Protein AF-A0A8E0IIB3-F1 (afdb_monomer_lite)

Organism: NCBI:txid1256202

InterPro domains:
  IPR018974 Tex-like protein, N-terminal [PF09371] (5-78)
  IPR023319 Tex-like protein, HTH domain superfamily [G3DSA:1.10.10.650] (2-111)
  IPR050437 Small ribosomal subunit protein bS1-like [PTHR10724] (40-126)

Structure (mmCIF, N/CA/C/O backbone):
data_AF-A0A8E0IIB3-F1
#
_entry.id   AF-A0A8E0IIB3-F1
#
loop_
_atom_site.group_PDB
_atom_site.id
_atom_site.type_symbol
_atom_site.label_atom_id
_atom_site.label_alt_id
_atom_site.label_comp_id
_atom_site.label_asym_id
_atom_site.label_entity_id
_atom_site.label_seq_id
_atom_site.pdbx_PDB_ins_code
_atom_site.Cartn_x
_atom_site.Cartn_y
_atom_site.Cartn_z
_atom_site.occupancy
_atom_site.B_iso_or_equiv
_atom_site.auth_seq_id
_atom_site.auth_comp_id
_atom_site.auth_asym_id
_atom_site.auth_atom_id
_atom_site.pdbx_PDB_model_num
ATOM 1 N N . MET A 1 1 ? -9.346 -4.055 -10.418 1.00 68.88 1 MET A N 1
ATOM 2 C CA . MET A 1 1 ? -8.927 -2.756 -10.987 1.00 68.88 1 MET A CA 1
ATOM 3 C C . MET A 1 1 ? -7.766 -2.263 -10.145 1.00 68.88 1 MET A C 1
ATOM 5 O O . MET A 1 1 ? -7.816 -2.480 -8.942 1.00 68.88 1 MET A O 1
ATOM 9 N N . ILE A 1 2 ? -6.708 -1.716 -10.745 1.00 82.69 2 ILE A N 1
ATOM 10 C CA . ILE A 1 2 ? -5.605 -1.124 -9.974 1.00 82.69 2 ILE A CA 1
ATOM 11 C C . ILE A 1 2 ? -6.121 0.202 -9.408 1.00 82.69 2 ILE A C 1
ATOM 13 O O . ILE A 1 2 ? -6.606 1.038 -10.167 1.00 82.69 2 ILE A O 1
ATOM 17 N N . GLU A 1 3 ? -6.082 0.365 -8.089 1.00 86.88 3 GLU A N 1
ATOM 18 C CA . GLU A 1 3 ? -6.585 1.570 -7.426 1.00 86.88 3 GLU A CA 1
ATOM 19 C C . GLU A 1 3 ? -5.592 2.731 -7.550 1.00 86.88 3 GLU A C 1
ATOM 21 O O . GLU A 1 3 ? -4.396 2.571 -7.300 1.00 86.88 3 GLU A O 1
ATOM 26 N N . GLU A 1 4 ? -6.095 3.921 -7.883 1.00 88.06 4 GLU A N 1
ATOM 27 C CA . GLU A 1 4 ? -5.271 5.115 -8.115 1.00 88.06 4 GLU A CA 1
ATOM 28 C C . GLU A 1 4 ? -4.477 5.529 -6.868 1.00 88.06 4 GLU A C 1
ATOM 30 O O . GLU A 1 4 ? -3.285 5.822 -6.953 1.00 88.06 4 GLU A O 1
ATOM 35 N N . GLN A 1 5 ? -5.098 5.463 -5.687 1.00 87.31 5 GLN A N 1
ATOM 36 C CA . GLN A 1 5 ? -4.426 5.759 -4.417 1.00 87.31 5 GLN A CA 1
ATOM 37 C C . GLN A 1 5 ? -3.260 4.800 -4.139 1.00 87.31 5 GLN A C 1
ATOM 39 O O . GLN A 1 5 ? -2.228 5.207 -3.607 1.00 87.31 5 GLN A O 1
ATOM 44 N N . THR A 1 6 ? -3.397 3.527 -4.518 1.00 92.31 6 THR A N 1
ATOM 45 C CA . THR A 1 6 ? -2.334 2.527 -4.366 1.00 92.31 6 THR A CA 1
ATOM 46 C C . THR A 1 6 ? -1.167 2.845 -5.295 1.00 92.31 6 THR A C 1
ATOM 48 O O . THR A 1 6 ? -0.020 2.806 -4.859 1.00 92.31 6 THR A O 1
ATOM 51 N N . VAL A 1 7 ? -1.440 3.242 -6.543 1.00 93.25 7 VAL A N 1
ATOM 52 C CA . VAL A 1 7 ? -0.402 3.680 -7.495 1.00 93.25 7 VAL A CA 1
ATOM 53 C C . VAL A 1 7 ? 0.338 4.915 -6.983 1.00 93.25 7 VAL A C 1
ATOM 55 O O . VAL A 1 7 ? 1.566 4.930 -7.014 1.00 93.25 7 VAL A O 1
ATOM 58 N N . GLN A 1 8 ? -0.376 5.903 -6.439 1.00 92.00 8 GLN A N 1
ATOM 59 C CA . GLN A 1 8 ? 0.241 7.101 -5.858 1.00 92.00 8 GLN A CA 1
ATOM 60 C C . GLN A 1 8 ? 1.183 6.758 -4.693 1.00 92.00 8 GLN A C 1
ATOM 62 O O . GLN A 1 8 ? 2.281 7.305 -4.606 1.00 92.00 8 GLN A O 1
ATOM 67 N N . LEU A 1 9 ? 0.805 5.814 -3.822 1.00 92.31 9 LEU A N 1
ATOM 68 C CA . LEU A 1 9 ? 1.682 5.339 -2.744 1.00 92.31 9 LEU A CA 1
ATOM 69 C C . LEU A 1 9 ? 2.939 4.641 -3.281 1.00 92.31 9 LEU A C 1
ATOM 71 O O . LEU A 1 9 ? 4.028 4.832 -2.736 1.00 92.31 9 LEU A O 1
ATOM 75 N N . VAL A 1 10 ? 2.812 3.859 -4.360 1.00 95.50 10 VAL A N 1
ATOM 76 C CA . VAL A 1 10 ? 3.970 3.253 -5.034 1.00 95.50 10 VAL A CA 1
ATOM 77 C C . VAL A 1 10 ? 4.890 4.336 -5.587 1.00 95.50 10 VAL A C 1
ATOM 79 O O . VAL A 1 10 ? 6.085 4.316 -5.294 1.00 95.50 10 VAL A O 1
ATOM 82 N N . GLN A 1 11 ? 4.340 5.302 -6.324 1.00 94.00 11 GLN A N 1
ATOM 83 C CA . GLN A 1 11 ? 5.096 6.402 -6.919 1.00 94.00 11 GLN A CA 1
ATOM 84 C C . GLN A 1 11 ? 5.852 7.211 -5.861 1.00 94.00 11 GLN A C 1
ATOM 86 O O . GLN A 1 11 ? 7.035 7.473 -6.023 1.00 94.00 11 GLN A O 1
ATOM 91 N N . GLN A 1 12 ? 5.215 7.553 -4.740 1.00 92.19 12 GLN A N 1
ATOM 92 C CA . GLN A 1 12 ? 5.865 8.294 -3.651 1.00 92.19 12 GLN A CA 1
ATOM 93 C C . GLN A 1 12 ? 7.032 7.532 -3.008 1.00 92.19 12 GLN A C 1
ATOM 95 O O . GLN A 1 12 ? 7.916 8.145 -2.411 1.00 92.19 12 GLN A O 1
ATOM 100 N N . SER A 1 13 ? 7.041 6.200 -3.114 1.00 92.12 13 SER A N 1
ATOM 101 C CA . SER A 1 13 ? 8.092 5.350 -2.552 1.00 92.12 13 SER A CA 1
ATOM 102 C C . SER A 1 13 ? 9.274 5.100 -3.496 1.00 92.12 13 SER A C 1
ATOM 104 O O . SER A 1 13 ? 10.286 4.558 -3.050 1.00 92.12 13 SER A O 1
ATOM 106 N N . LEU A 1 14 ? 9.170 5.486 -4.774 1.00 94.69 14 LEU A N 1
ATOM 107 C CA . LEU A 1 14 ? 10.166 5.206 -5.811 1.00 94.69 14 LEU A CA 1
ATOM 108 C C . LEU A 1 14 ? 10.582 6.492 -6.535 1.00 94.69 14 LEU A C 1
ATOM 110 O O . LEU A 1 14 ? 9.759 7.329 -6.886 1.00 94.69 14 LEU A O 1
ATOM 114 N N . THR A 1 15 ? 11.875 6.653 -6.808 1.00 92.62 15 THR A N 1
ATOM 115 C CA . THR A 1 15 ? 12.394 7.818 -7.535 1.00 92.62 15 THR A CA 1
ATOM 116 C C . THR A 1 15 ? 12.588 7.501 -9.017 1.00 92.62 15 THR A C 1
ATOM 118 O O . THR A 1 15 ? 13.020 6.411 -9.385 1.00 92.62 15 THR A O 1
ATOM 121 N N . GLY A 1 16 ? 12.271 8.461 -9.891 1.00 92.62 16 GLY A N 1
ATOM 122 C CA . GLY A 1 16 ? 12.528 8.345 -11.333 1.00 92.62 16 GLY A CA 1
ATOM 123 C C . GLY A 1 16 ? 11.626 7.365 -12.094 1.00 92.62 16 GLY A C 1
ATOM 124 O O . GLY A 1 16 ? 11.921 7.057 -13.245 1.00 92.62 16 GLY A O 1
ATOM 125 N N . ILE A 1 17 ? 10.536 6.891 -11.483 1.00 95.12 17 ILE A N 1
ATOM 126 C CA . ILE A 1 17 ? 9.554 6.002 -12.115 1.00 95.12 17 ILE A CA 1
ATOM 127 C C . ILE A 1 17 ? 8.219 6.742 -12.234 1.00 95.12 17 ILE A C 1
ATOM 129 O O . ILE A 1 17 ? 7.731 7.334 -11.274 1.00 95.12 17 ILE A O 1
ATOM 133 N N . THR A 1 18 ? 7.628 6.723 -13.427 1.00 95.12 18 THR A N 1
ATOM 134 C CA . THR A 1 18 ? 6.369 7.429 -13.718 1.00 95.12 18 THR A CA 1
ATOM 135 C C . THR A 1 18 ? 5.136 6.566 -13.435 1.00 95.12 18 THR A C 1
ATOM 137 O O . THR A 1 18 ? 5.195 5.337 -13.516 1.00 95.12 18 THR A O 1
ATOM 140 N N . ASP A 1 19 ? 3.978 7.199 -13.218 1.00 94.19 19 ASP A N 1
ATOM 141 C CA . ASP A 1 19 ? 2.702 6.488 -13.020 1.00 94.19 19 ASP A CA 1
ATOM 142 C C . ASP A 1 19 ? 2.355 5.582 -14.195 1.00 94.19 19 ASP A C 1
ATOM 144 O O . ASP A 1 19 ? 1.859 4.470 -14.017 1.00 94.19 19 ASP A O 1
ATOM 148 N N . ARG A 1 20 ? 2.662 6.024 -15.418 1.00 94.88 20 ARG A N 1
ATOM 149 C CA . ARG A 1 20 ? 2.468 5.212 -16.621 1.00 94.88 20 ARG A CA 1
ATOM 150 C C . ARG A 1 20 ? 3.280 3.920 -16.559 1.00 94.88 20 ARG A C 1
ATOM 152 O O . ARG A 1 20 ? 2.760 2.861 -16.911 1.00 94.88 20 ARG A O 1
ATOM 159 N N . GLN A 1 21 ? 4.537 3.998 -16.129 1.00 97.00 21 GLN A N 1
ATOM 160 C CA . GLN A 1 21 ? 5.405 2.829 -16.019 1.00 97.00 21 GLN A CA 1
ATOM 161 C C . GLN A 1 21 ? 4.926 1.881 -14.921 1.00 97.00 21 GLN A C 1
ATOM 163 O O . GLN A 1 21 ? 4.836 0.681 -15.172 1.00 97.00 21 GLN A O 1
ATOM 168 N N . ILE A 1 22 ? 4.537 2.415 -13.757 1.00 97.38 22 ILE A N 1
ATOM 169 C CA . ILE A 1 22 ? 3.954 1.631 -12.658 1.00 97.38 22 ILE A CA 1
ATOM 170 C C . ILE A 1 22 ? 2.715 0.879 -13.153 1.00 97.38 22 ILE A C 1
ATOM 172 O O . ILE A 1 22 ? 2.681 -0.346 -13.090 1.00 97.38 22 ILE A O 1
ATOM 176 N N . ASN A 1 23 ? 1.735 1.585 -13.726 1.00 96.75 23 ASN A N 1
ATOM 177 C CA . ASN A 1 23 ? 0.514 0.968 -14.250 1.00 96.75 23 ASN A CA 1
ATOM 178 C C . ASN A 1 23 ? 0.813 -0.105 -15.303 1.00 96.75 23 ASN A C 1
ATOM 180 O O . ASN A 1 23 ? 0.227 -1.182 -15.269 1.00 96.75 23 ASN A O 1
ATOM 184 N N . THR A 1 24 ? 1.753 0.158 -16.215 1.00 97.56 24 THR A N 1
ATOM 185 C CA . THR A 1 24 ? 2.118 -0.807 -17.262 1.00 97.56 24 THR A CA 1
ATOM 186 C C . THR A 1 24 ? 2.712 -2.084 -16.668 1.00 97.56 24 THR A C 1
ATOM 188 O O . THR A 1 24 ? 2.298 -3.181 -17.038 1.00 97.56 24 THR A O 1
ATOM 191 N N . VAL A 1 25 ? 3.647 -1.961 -15.721 1.00 97.94 25 VAL A N 1
ATOM 192 C CA . VAL A 1 25 ? 4.243 -3.114 -15.031 1.00 97.94 25 VAL A CA 1
ATOM 193 C C . VAL A 1 25 ? 3.176 -3.910 -14.278 1.00 97.94 25 VAL A C 1
ATOM 195 O O . VAL A 1 25 ? 3.115 -5.130 -14.416 1.00 97.94 25 VAL A O 1
ATOM 198 N N . LEU A 1 26 ? 2.298 -3.233 -13.536 1.00 97.38 26 LEU A N 1
ATOM 199 C CA . LEU A 1 26 ? 1.239 -3.884 -12.765 1.00 97.38 26 LEU A CA 1
ATOM 200 C C . LEU A 1 26 ? 0.212 -4.598 -13.654 1.00 97.38 26 LEU A C 1
ATOM 202 O O . LEU A 1 26 ? -0.215 -5.702 -13.317 1.00 97.38 26 LEU A O 1
ATOM 206 N N . HIS A 1 27 ? -0.150 -4.022 -14.802 1.00 97.62 27 HIS A N 1
ATOM 207 C CA . HIS A 1 27 ? -1.006 -4.695 -15.780 1.00 97.62 27 HIS A CA 1
ATOM 208 C C . HIS A 1 27 ? -0.349 -5.958 -16.339 1.00 97.62 27 HIS A C 1
ATOM 210 O O . HIS A 1 27 ? -0.971 -7.017 -16.341 1.00 97.62 27 HIS A O 1
ATOM 216 N N . LEU A 1 28 ? 0.928 -5.886 -16.724 1.00 97.75 28 LEU A N 1
ATOM 217 C CA . LEU A 1 28 ? 1.665 -7.060 -17.194 1.00 97.75 28 LEU A CA 1
ATOM 218 C C . LEU A 1 28 ? 1.725 -8.157 -16.117 1.00 97.75 28 LEU A C 1
ATOM 220 O O . LEU A 1 28 ? 1.572 -9.338 -16.428 1.00 97.75 28 LEU A O 1
ATOM 224 N N . MET A 1 29 ? 1.897 -7.797 -14.844 1.00 96.88 29 MET A N 1
ATOM 225 C CA . MET A 1 29 ? 1.860 -8.762 -13.738 1.00 96.88 29 MET A CA 1
ATOM 226 C C . MET A 1 29 ? 0.473 -9.392 -13.552 1.00 96.88 29 MET A C 1
ATOM 228 O O . MET A 1 29 ? 0.383 -10.593 -13.305 1.00 96.88 29 MET A O 1
ATOM 232 N N . GLN A 1 30 ? -0.611 -8.624 -13.711 1.00 96.00 30 GLN A N 1
ATOM 233 C CA . GLN A 1 30 ? -1.985 -9.150 -13.669 1.00 96.00 30 GLN A CA 1
ATOM 234 C C . GLN A 1 30 ? -2.272 -10.143 -14.802 1.00 96.00 30 GLN A C 1
ATOM 236 O O . GLN A 1 30 ? -3.034 -11.088 -14.611 1.00 96.00 30 GLN A O 1
ATOM 241 N N . GLU A 1 31 ? -1.624 -9.970 -15.952 1.00 96.62 31 GLU A N 1
ATOM 242 C CA . GLU A 1 31 ? -1.642 -10.924 -17.068 1.00 96.62 31 GLU A CA 1
ATOM 243 C C . GLU A 1 31 ? -0.765 -12.170 -16.820 1.00 96.62 31 GLU A C 1
ATOM 245 O O . GLU A 1 31 ? -0.680 -13.049 -17.675 1.00 96.62 31 GLU A O 1
ATOM 250 N N . GLY A 1 32 ? -0.100 -12.266 -15.662 1.00 97.06 32 GLY A N 1
ATOM 251 C CA . GLY A 1 32 ? 0.735 -13.404 -15.273 1.00 97.06 32 GLY A CA 1
ATOM 252 C C . GLY A 1 32 ? 2.194 -13.320 -15.729 1.00 97.06 32 GLY A C 1
ATOM 253 O O . GLY A 1 32 ? 2.926 -14.304 -15.614 1.00 97.06 32 GLY A O 1
ATOM 254 N N . ASN A 1 33 ? 2.650 -12.169 -16.237 1.00 97.94 33 ASN A N 1
ATOM 255 C CA . ASN A 1 33 ? 4.053 -11.990 -16.608 1.00 97.94 33 ASN A CA 1
ATOM 256 C C . ASN A 1 33 ? 4.930 -11.866 -15.347 1.00 97.94 33 ASN A C 1
ATOM 258 O O . ASN A 1 33 ? 4.632 -11.093 -14.437 1.00 97.94 33 ASN A O 1
ATOM 262 N N . THR A 1 34 ? 6.048 -12.594 -15.310 1.00 97.81 34 THR A N 1
ATOM 263 C CA . THR A 1 34 ? 7.013 -12.542 -14.199 1.00 97.81 34 THR A CA 1
ATOM 264 C C . THR A 1 34 ? 7.991 -11.375 -14.348 1.00 97.81 34 THR A C 1
ATOM 266 O O . THR A 1 34 ? 8.227 -10.898 -15.458 1.00 97.81 34 THR A O 1
ATOM 269 N N . VAL A 1 35 ? 8.628 -10.951 -13.251 1.00 97.50 35 VAL A N 1
ATOM 270 C CA . VAL A 1 35 ? 9.641 -9.877 -13.261 1.00 97.50 35 VAL A CA 1
ATOM 271 C C . VAL A 1 35 ? 10.747 -10.113 -14.312 1.00 97.50 35 VAL A C 1
ATOM 273 O O . VAL A 1 35 ? 10.932 -9.230 -15.157 1.00 97.50 35 VAL A O 1
ATOM 276 N N . PRO A 1 36 ? 11.400 -11.298 -14.392 1.00 97.56 36 PRO A N 1
ATOM 277 C CA . PRO A 1 36 ? 12.413 -11.544 -15.422 1.00 97.56 36 PRO A CA 1
ATOM 278 C C . PRO A 1 36 ? 11.844 -11.512 -16.845 1.00 97.56 36 PRO A C 1
ATOM 280 O O . PRO A 1 36 ? 12.531 -11.106 -17.782 1.00 97.56 36 PRO A O 1
ATOM 283 N N . PHE A 1 37 ? 10.590 -11.942 -17.031 1.00 98.12 37 PHE A N 1
ATOM 284 C CA . PHE A 1 37 ? 9.940 -11.912 -18.340 1.00 98.12 37 PHE A CA 1
ATOM 285 C C . PHE A 1 37 ? 9.658 -10.474 -18.788 1.00 98.12 37 PHE A C 1
ATOM 287 O O . PHE A 1 37 ? 9.958 -10.118 -19.927 1.00 98.12 37 PHE A O 1
ATOM 294 N N . ILE A 1 38 ? 9.134 -9.631 -17.895 1.00 98.12 38 ILE A N 1
ATOM 295 C CA . ILE A 1 38 ? 8.860 -8.217 -18.178 1.00 98.12 38 ILE A CA 1
ATOM 296 C C . ILE A 1 38 ? 10.166 -7.488 -18.518 1.00 98.12 38 ILE A C 1
ATOM 298 O O . ILE A 1 38 ? 10.243 -6.834 -19.559 1.00 98.12 38 ILE A O 1
ATOM 302 N N . ALA A 1 39 ? 11.210 -7.664 -17.701 1.00 97.44 39 ALA A N 1
ATOM 303 C CA . ALA A 1 39 ? 12.504 -7.012 -17.901 1.00 97.44 39 ALA A CA 1
ATOM 304 C C . ALA A 1 39 ? 13.154 -7.376 -19.250 1.00 97.44 39 ALA A C 1
ATOM 306 O O . ALA A 1 39 ? 13.766 -6.529 -19.900 1.00 97.44 39 ALA A O 1
ATOM 307 N N . ARG A 1 40 ? 12.999 -8.630 -19.701 1.00 97.00 40 ARG A N 1
ATOM 308 C CA . ARG A 1 40 ? 13.608 -9.124 -20.949 1.00 97.00 40 ARG A CA 1
ATOM 309 C C . ARG A 1 40 ? 12.768 -8.858 -22.192 1.00 97.00 40 ARG A C 1
ATOM 311 O O . ARG A 1 40 ? 13.315 -8.468 -23.218 1.00 97.00 40 ARG A O 1
ATOM 318 N N . TYR A 1 41 ? 11.458 -9.090 -22.121 1.00 97.69 41 TYR A N 1
ATOM 319 C CA . TYR A 1 41 ? 10.589 -9.168 -23.303 1.00 97.69 41 TYR A CA 1
ATOM 320 C C . TYR A 1 41 ? 9.563 -8.032 -23.400 1.00 97.69 41 TYR A C 1
ATOM 322 O O . TYR A 1 41 ? 8.882 -7.914 -24.417 1.00 97.69 41 TYR A O 1
ATOM 330 N N . ARG A 1 42 ? 9.433 -7.185 -22.370 1.00 97.31 42 ARG A N 1
ATOM 331 C CA . ARG A 1 42 ? 8.481 -6.055 -22.330 1.00 97.31 42 ARG A CA 1
ATOM 332 C C . ARG A 1 42 ? 9.165 -4.702 -22.118 1.00 97.31 42 ARG A C 1
ATOM 334 O O . ARG A 1 42 ? 8.496 -3.726 -21.792 1.00 97.31 42 ARG A O 1
ATOM 341 N N . LYS A 1 43 ? 10.476 -4.633 -22.363 1.00 94.31 43 LYS A N 1
ATOM 342 C CA . LYS A 1 43 ? 11.315 -3.449 -22.139 1.00 94.31 43 LYS A CA 1
ATOM 343 C C . LYS A 1 43 ? 10.769 -2.176 -22.798 1.00 94.31 43 LYS A C 1
ATOM 345 O O . LYS A 1 43 ? 10.689 -1.138 -22.154 1.00 94.31 43 LYS A O 1
ATOM 350 N N . GLU A 1 44 ? 10.325 -2.256 -24.050 1.00 95.25 44 GLU A N 1
ATOM 351 C CA . GLU A 1 44 ? 9.756 -1.096 -24.753 1.00 95.25 44 GLU A CA 1
ATOM 352 C C . GLU A 1 44 ? 8.431 -0.629 -24.131 1.00 95.25 44 GLU A C 1
ATOM 354 O O . GLU A 1 44 ? 8.174 0.568 -24.020 1.00 95.25 44 GLU A O 1
ATOM 359 N N . MET A 1 45 ? 7.604 -1.566 -23.655 1.00 95.88 45 MET A N 1
ATOM 360 C CA . MET A 1 45 ? 6.321 -1.245 -23.020 1.00 95.88 45 MET A CA 1
ATOM 361 C C . MET A 1 45 ? 6.523 -0.545 -21.675 1.00 95.88 45 MET A C 1
ATOM 363 O O . MET A 1 45 ? 5.793 0.389 -21.352 1.00 95.88 45 MET A O 1
ATOM 367 N N . THR A 1 46 ? 7.528 -0.963 -20.904 1.00 96.19 46 THR A N 1
ATOM 368 C CA . THR A 1 46 ? 7.839 -0.381 -19.593 1.00 96.19 46 THR A CA 1
ATOM 369 C C . THR A 1 46 ? 8.680 0.894 -19.677 1.00 96.19 46 THR A C 1
ATOM 371 O O . THR A 1 46 ? 9.018 1.464 -18.643 1.00 96.19 46 THR A O 1
ATOM 374 N N . GLY A 1 47 ? 9.031 1.382 -20.872 1.00 95.38 47 GLY A N 1
ATOM 375 C CA . GLY A 1 47 ? 9.917 2.541 -21.012 1.00 95.38 47 GLY A CA 1
ATOM 376 C C . GLY A 1 47 ? 11.345 2.244 -20.549 1.00 95.38 47 GLY A C 1
ATOM 377 O O . GLY A 1 47 ? 11.976 3.081 -19.914 1.00 95.38 47 GLY A O 1
ATOM 378 N N . SER A 1 48 ? 11.840 1.044 -20.850 1.00 95.50 48 SER A N 1
ATOM 379 C CA . SER A 1 48 ? 13.182 0.560 -20.520 1.00 95.50 48 SER A CA 1
ATOM 380 C C . SER A 1 48 ? 13.498 0.390 -19.032 1.00 95.50 48 SER A C 1
ATOM 382 O O . SER A 1 48 ? 14.667 0.467 -18.659 1.00 95.50 48 SER A O 1
ATOM 384 N N . LEU A 1 49 ? 12.493 0.094 -18.198 1.00 97.44 49 LEU A N 1
ATOM 385 C CA . LEU A 1 49 ? 12.750 -0.301 -16.809 1.00 97.44 49 LEU A CA 1
ATOM 386 C C . LEU A 1 49 ? 13.574 -1.592 -16.741 1.00 97.44 49 LEU A C 1
ATOM 388 O O . LEU A 1 49 ? 13.303 -2.548 -17.475 1.00 97.44 49 LEU A O 1
ATOM 392 N N . ASP A 1 50 ? 14.550 -1.615 -15.838 1.00 97.00 50 ASP A N 1
ATOM 393 C CA . ASP A 1 50 ? 15.343 -2.805 -15.549 1.00 97.00 50 ASP A CA 1
ATOM 394 C C . ASP A 1 50 ? 14.666 -3.736 -14.527 1.00 97.00 50 ASP A C 1
ATOM 396 O O . ASP A 1 50 ? 13.612 -3.441 -13.958 1.00 97.00 50 ASP A O 1
ATOM 400 N N . GLU A 1 51 ? 15.269 -4.908 -14.317 1.00 97.56 51 GLU A N 1
ATOM 401 C CA . GLU A 1 51 ? 14.738 -5.938 -13.421 1.00 97.56 51 GLU A CA 1
ATOM 402 C C . GLU A 1 51 ? 14.613 -5.449 -11.969 1.00 97.56 51 GLU A C 1
ATOM 404 O O . GLU A 1 51 ? 13.617 -5.744 -11.309 1.00 97.56 51 GLU A O 1
ATOM 409 N N . VAL A 1 52 ? 15.570 -4.642 -11.497 1.00 97.69 52 VAL A N 1
ATOM 410 C CA . VAL A 1 52 ? 15.586 -4.099 -10.131 1.00 97.69 52 VAL A CA 1
ATOM 411 C C . VAL A 1 52 ? 14.448 -3.098 -9.948 1.00 97.69 52 VAL A C 1
ATOM 413 O O . VAL A 1 52 ? 13.743 -3.136 -8.941 1.00 97.69 52 VAL A O 1
ATOM 416 N N . GLN A 1 53 ? 14.216 -2.230 -10.932 1.00 97.94 53 GLN A N 1
ATOM 417 C CA . GLN A 1 53 ? 13.119 -1.267 -10.914 1.00 97.94 53 GLN A CA 1
ATOM 418 C C . GLN A 1 53 ? 11.753 -1.957 -10.983 1.00 97.94 53 GLN A C 1
ATOM 420 O O . GLN A 1 53 ? 10.839 -1.586 -10.247 1.00 97.94 53 GLN A O 1
ATOM 425 N N . ILE A 1 54 ? 11.604 -2.980 -11.830 1.00 98.19 54 ILE A N 1
ATOM 426 C CA . ILE A 1 54 ? 10.362 -3.759 -11.936 1.00 98.19 54 ILE A CA 1
ATOM 427 C C . ILE A 1 54 ? 10.075 -4.493 -10.619 1.00 98.19 54 ILE A C 1
ATOM 429 O O . ILE A 1 54 ? 8.938 -4.467 -10.142 1.00 98.19 54 ILE A O 1
ATOM 433 N N . GLN A 1 55 ? 11.093 -5.095 -9.999 1.00 98.12 55 GLN A N 1
ATOM 434 C CA . GLN A 1 55 ? 10.958 -5.717 -8.683 1.00 98.12 55 GLN A CA 1
ATOM 435 C C . GLN A 1 55 ? 10.581 -4.687 -7.605 1.00 98.12 55 GLN A C 1
ATOM 437 O O . GLN A 1 55 ? 9.689 -4.939 -6.795 1.00 98.12 55 GLN A O 1
ATOM 442 N N . ALA A 1 56 ? 11.196 -3.502 -7.617 1.00 98.19 56 ALA A N 1
ATOM 443 C CA . ALA A 1 56 ? 10.875 -2.439 -6.669 1.00 98.19 56 ALA A CA 1
ATOM 444 C C . ALA A 1 56 ? 9.408 -1.983 -6.782 1.00 98.19 56 ALA A C 1
ATOM 446 O O . ALA A 1 56 ? 8.758 -1.768 -5.755 1.00 98.19 56 ALA A O 1
ATOM 447 N N . ILE A 1 57 ? 8.865 -1.897 -8.005 1.00 98.12 57 ILE A N 1
ATOM 448 C CA . ILE A 1 57 ? 7.437 -1.632 -8.250 1.00 98.12 57 ILE A CA 1
ATOM 449 C C . ILE A 1 57 ? 6.572 -2.742 -7.647 1.00 98.12 57 ILE A C 1
ATOM 451 O O . ILE A 1 57 ? 5.608 -2.437 -6.946 1.00 98.12 57 ILE A O 1
ATOM 455 N N . GLU A 1 58 ? 6.914 -4.014 -7.876 1.00 97.69 58 GLU A N 1
ATOM 456 C CA . GLU A 1 58 ? 6.164 -5.156 -7.336 1.00 97.69 58 GLU A CA 1
ATOM 457 C C . GLU A 1 58 ? 6.095 -5.112 -5.804 1.00 97.69 58 GLU A C 1
ATOM 459 O O . GLU A 1 58 ? 5.024 -5.230 -5.204 1.00 97.69 58 GLU A O 1
ATOM 464 N N . GLU A 1 59 ? 7.240 -4.927 -5.153 1.00 97.75 59 GLU A N 1
ATOM 465 C CA . GLU A 1 59 ? 7.335 -4.899 -3.697 1.00 97.75 59 GLU A CA 1
ATOM 466 C C . GLU A 1 59 ? 6.627 -3.682 -3.098 1.00 97.75 59 GLU A C 1
ATOM 468 O O . GLU A 1 59 ? 5.921 -3.804 -2.093 1.00 97.75 59 GLU A O 1
ATOM 473 N N . ALA A 1 60 ? 6.783 -2.507 -3.712 1.00 97.06 60 ALA A N 1
ATOM 474 C CA . ALA A 1 60 ? 6.081 -1.300 -3.299 1.00 97.06 60 ALA A CA 1
ATOM 475 C C . ALA A 1 60 ? 4.565 -1.459 -3.446 1.00 97.06 60 ALA A C 1
ATOM 477 O O . ALA A 1 60 ? 3.827 -1.116 -2.522 1.00 97.06 60 ALA A O 1
ATOM 478 N N . TYR A 1 61 ? 4.100 -2.052 -4.546 1.00 97.06 61 TYR A N 1
ATOM 479 C CA . TYR A 1 61 ? 2.682 -2.316 -4.768 1.00 97.06 61 TYR A CA 1
ATOM 480 C C . TYR A 1 61 ? 2.112 -3.309 -3.756 1.00 97.06 61 TYR A C 1
ATOM 482 O O . TYR A 1 61 ? 1.039 -3.067 -3.200 1.00 97.06 61 TYR A O 1
ATOM 490 N N . LYS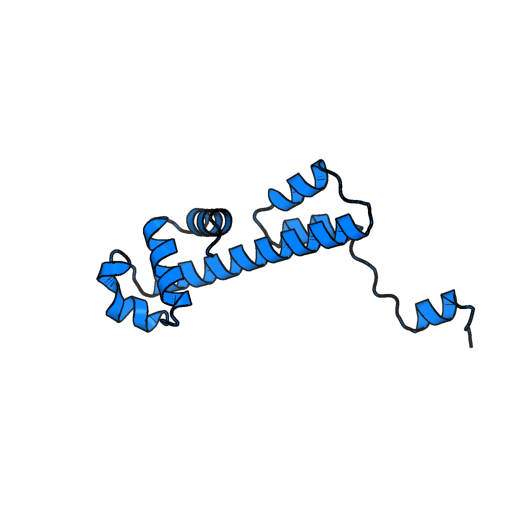 A 1 62 ? 2.844 -4.384 -3.436 1.00 96.25 62 LYS A N 1
ATOM 491 C CA . LYS A 1 62 ? 2.460 -5.330 -2.375 1.00 96.25 62 LYS A CA 1
ATOM 492 C C . LYS A 1 62 ? 2.314 -4.629 -1.024 1.00 96.25 62 LYS A C 1
ATOM 494 O O . LYS A 1 62 ? 1.320 -4.843 -0.333 1.00 96.25 62 LYS A O 1
ATOM 499 N N . ARG A 1 63 ? 3.265 -3.762 -0.655 1.00 96.25 63 ARG A N 1
ATOM 500 C CA . ARG A 1 63 ? 3.197 -2.981 0.594 1.00 96.25 63 ARG A CA 1
ATOM 501 C C . ARG A 1 63 ? 2.015 -2.010 0.605 1.00 96.25 63 ARG A C 1
ATOM 503 O O . ARG A 1 63 ? 1.307 -1.943 1.606 1.00 96.25 63 ARG A O 1
ATOM 510 N N . ALA A 1 64 ? 1.797 -1.282 -0.488 1.00 96.06 64 ALA A N 1
ATOM 511 C CA . ALA A 1 64 ? 0.702 -0.322 -0.609 1.00 96.06 64 ALA A CA 1
ATOM 512 C C . ALA A 1 64 ? -0.669 -1.016 -0.550 1.00 96.06 64 ALA A C 1
ATOM 514 O O . ALA A 1 64 ? -1.548 -0.568 0.181 1.00 96.06 64 ALA A O 1
ATOM 515 N N . THR A 1 65 ? -0.818 -2.154 -1.232 1.00 96.12 65 THR A N 1
ATOM 516 C CA . THR A 1 65 ? -2.039 -2.973 -1.192 1.00 96.12 65 THR A CA 1
ATOM 517 C C . THR A 1 65 ? -2.304 -3.486 0.223 1.00 96.12 65 THR A C 1
ATOM 519 O O . THR A 1 65 ? -3.389 -3.281 0.756 1.00 96.12 65 THR A O 1
ATOM 522 N N . ALA A 1 66 ? -1.290 -4.049 0.893 1.00 96.56 66 ALA A N 1
ATOM 523 C CA . ALA A 1 66 ? -1.430 -4.520 2.272 1.00 96.56 66 ALA A CA 1
ATOM 524 C C . ALA A 1 66 ? -1.838 -3.397 3.243 1.00 96.56 66 ALA A C 1
ATOM 526 O O . ALA A 1 66 ? -2.618 -3.628 4.167 1.00 96.56 66 ALA A O 1
ATOM 527 N N . LEU A 1 67 ? -1.332 -2.176 3.036 1.00 96.75 67 LEU A N 1
ATOM 528 C CA . LEU A 1 67 ? -1.744 -1.005 3.804 1.00 96.75 67 LEU A CA 1
ATOM 529 C C . LEU A 1 67 ? -3.222 -0.665 3.567 1.00 96.75 67 LEU A C 1
ATOM 531 O O . LEU A 1 67 ? -3.949 -0.468 4.540 1.00 96.75 67 LEU A O 1
ATOM 535 N N . GLN A 1 68 ? -3.669 -0.606 2.311 1.00 96.12 68 GLN A N 1
ATOM 536 C CA . GLN A 1 68 ? -5.060 -0.285 1.966 1.00 96.12 68 GLN A CA 1
ATOM 537 C C . GLN A 1 68 ? -6.041 -1.335 2.493 1.00 96.12 68 GLN A C 1
ATOM 539 O O . GLN A 1 68 ? -6.999 -0.993 3.191 1.00 96.12 68 GLN A O 1
ATOM 544 N N . ASP A 1 69 ? -5.739 -2.617 2.281 1.00 96.50 69 ASP A N 1
ATOM 545 C CA . ASP A 1 69 ? -6.530 -3.728 2.812 1.00 96.50 69 ASP A CA 1
ATOM 546 C C . ASP A 1 69 ? -6.646 -3.636 4.335 1.00 96.50 69 ASP A C 1
ATOM 548 O O . ASP A 1 69 ? -7.720 -3.831 4.919 1.00 96.50 69 ASP A O 1
ATOM 552 N N . ARG A 1 70 ? -5.539 -3.290 5.007 1.00 97.62 70 ARG A N 1
ATOM 553 C CA . ARG A 1 70 ? -5.535 -3.174 6.459 1.00 97.62 70 ARG A CA 1
ATOM 554 C C . ARG A 1 70 ? -6.339 -1.978 6.952 1.00 97.62 70 ARG A C 1
ATOM 556 O O . ARG A 1 70 ? -7.093 -2.143 7.911 1.00 97.62 70 ARG A O 1
ATOM 563 N N . LYS A 1 71 ? -6.230 -0.815 6.303 1.00 97.69 71 LYS A N 1
ATOM 564 C CA . LYS A 1 71 ? -7.068 0.360 6.596 1.00 97.69 71 LYS A CA 1
ATOM 565 C C . LYS A 1 71 ? -8.548 0.010 6.490 1.00 97.69 71 LYS A C 1
ATOM 567 O O . LYS A 1 71 ? -9.291 0.244 7.441 1.00 97.69 71 LYS A O 1
ATOM 572 N N . ALA A 1 72 ? -8.958 -0.618 5.387 1.00 97.31 72 ALA A N 1
ATOM 573 C CA . ALA A 1 72 ? -10.342 -1.024 5.161 1.00 97.31 72 ALA A CA 1
ATOM 574 C C . ALA A 1 72 ? -10.836 -2.003 6.241 1.00 97.31 72 ALA A C 1
ATOM 576 O O . ALA A 1 72 ? -11.913 -1.815 6.812 1.00 97.31 72 ALA A O 1
ATOM 577 N N . ALA A 1 73 ? -10.027 -3.011 6.583 1.00 97.44 73 ALA A N 1
ATOM 578 C CA . ALA A 1 73 ? -10.358 -3.976 7.629 1.00 97.44 73 ALA A CA 1
ATOM 579 C C . ALA A 1 73 ? -10.493 -3.324 9.016 1.00 97.44 73 ALA A C 1
ATOM 581 O O . ALA A 1 73 ? -11.404 -3.663 9.773 1.00 97.44 73 ALA A O 1
ATOM 582 N N . VAL A 1 74 ? -9.603 -2.388 9.356 1.00 97.44 74 VAL A N 1
ATOM 583 C CA . VAL A 1 74 ? -9.632 -1.657 10.630 1.00 97.44 74 VAL A CA 1
ATOM 584 C C . VAL A 1 74 ? -10.845 -0.733 10.707 1.00 97.44 74 VAL A C 1
ATOM 586 O O . VAL A 1 74 ? -11.579 -0.801 11.690 1.00 97.44 74 VAL A O 1
ATOM 589 N N . ILE A 1 75 ? -11.108 0.066 9.668 1.00 98.00 75 ILE A N 1
ATOM 590 C CA . ILE A 1 75 ? -12.287 0.945 9.593 1.00 98.00 75 ILE A CA 1
ATOM 591 C C . ILE A 1 75 ? -13.562 0.125 9.780 1.00 98.00 75 ILE A C 1
ATOM 593 O O . ILE A 1 75 ? -14.381 0.452 10.638 1.00 98.00 75 ILE A O 1
ATOM 597 N N . LYS A 1 76 ? -13.691 -0.991 9.050 1.00 97.75 76 LYS A N 1
ATOM 598 C CA . LYS A 1 76 ? -14.826 -1.908 9.182 1.00 97.75 76 LYS A CA 1
ATOM 599 C C . LYS A 1 76 ? -14.955 -2.454 10.606 1.00 97.75 76 LYS A C 1
ATOM 601 O O . LYS A 1 76 ? -16.029 -2.374 11.190 1.00 97.75 76 LYS A O 1
ATOM 606 N N . SER A 1 77 ? -13.864 -2.950 11.193 1.00 96.62 77 SER A N 1
ATOM 607 C CA . SER A 1 77 ? -13.867 -3.514 12.550 1.00 96.62 77 SER A CA 1
ATOM 608 C C . SER A 1 77 ? -14.260 -2.492 13.623 1.00 96.62 77 SER A C 1
ATOM 610 O O . SER A 1 77 ? -14.912 -2.853 14.600 1.00 96.62 77 SER A O 1
ATOM 612 N N . ILE A 1 78 ? -13.866 -1.227 13.469 1.00 96.50 78 ILE A N 1
ATOM 613 C CA . ILE A 1 78 ? -14.223 -0.149 14.401 1.00 96.50 78 ILE A CA 1
ATOM 614 C C . ILE A 1 78 ? -15.680 0.297 14.180 1.00 96.50 78 ILE A C 1
ATOM 616 O O . ILE A 1 78 ? -16.397 0.558 15.149 1.00 96.50 78 ILE A O 1
ATOM 620 N N . ALA A 1 79 ? -16.142 0.340 12.926 1.00 97.00 79 ALA A N 1
ATOM 621 C CA . ALA A 1 79 ? -17.532 0.644 12.583 1.00 97.00 79 ALA A CA 1
ATOM 622 C C . ALA A 1 79 ? -18.503 -0.396 13.153 1.00 97.00 79 ALA A C 1
ATOM 624 O O . ALA A 1 79 ? -19.518 -0.029 13.738 1.00 97.00 79 ALA A O 1
ATOM 625 N N . GLU A 1 80 ? -18.162 -1.683 13.059 1.00 96.12 80 GLU A N 1
ATOM 626 C CA . GLU A 1 80 ? -18.940 -2.792 13.632 1.00 96.12 80 GLU A CA 1
ATOM 627 C C . GLU A 1 80 ? -19.065 -2.706 15.163 1.00 96.12 80 GLU A C 1
ATOM 629 O O . GLU A 1 80 ? -20.029 -3.208 15.735 1.00 96.12 80 GLU A O 1
ATOM 634 N N . GLN A 1 81 ? -18.124 -2.036 15.835 1.00 94.62 81 GLN A N 1
ATOM 635 C CA . GLN A 1 81 ? -18.180 -1.762 17.276 1.00 94.62 81 GLN A CA 1
ATOM 636 C C . GLN A 1 81 ? -18.981 -0.494 17.617 1.00 94.62 81 GLN A C 1
ATOM 638 O O . GLN A 1 81 ? -19.115 -0.158 18.791 1.00 94.62 81 GLN A O 1
ATOM 643 N N . GLY A 1 82 ? -19.479 0.240 16.615 1.00 95.56 82 GLY A N 1
ATOM 644 C CA . GLY A 1 82 ? -20.159 1.525 16.798 1.00 95.56 82 GLY A CA 1
ATOM 645 C C . GLY A 1 82 ? -19.237 2.654 17.273 1.00 95.56 82 GLY A C 1
ATOM 646 O O . GLY A 1 82 ? -19.721 3.676 17.750 1.00 95.56 82 GLY A O 1
ATOM 647 N N . ALA A 1 83 ? -17.915 2.477 17.165 1.00 95.75 83 ALA A N 1
ATOM 648 C CA . ALA A 1 83 ? -16.909 3.409 17.679 1.00 95.75 83 ALA A CA 1
ATOM 649 C C . ALA A 1 83 ? -16.250 4.269 16.583 1.00 95.75 83 ALA A C 1
ATOM 651 O O . ALA A 1 83 ? -15.382 5.093 16.880 1.00 95.75 83 ALA A O 1
ATOM 652 N N . LEU A 1 84 ? -16.630 4.084 15.311 1.00 97.62 84 LEU A N 1
ATOM 653 C CA . LEU A 1 84 ? -16.026 4.820 14.202 1.00 97.62 84 LEU A CA 1
ATOM 654 C C . LEU A 1 84 ? -16.529 6.265 14.190 1.00 97.62 84 LEU A C 1
ATOM 656 O O . LEU A 1 84 ? -17.724 6.525 14.079 1.00 97.62 84 LEU A O 1
ATOM 660 N N . THR A 1 85 ? -15.5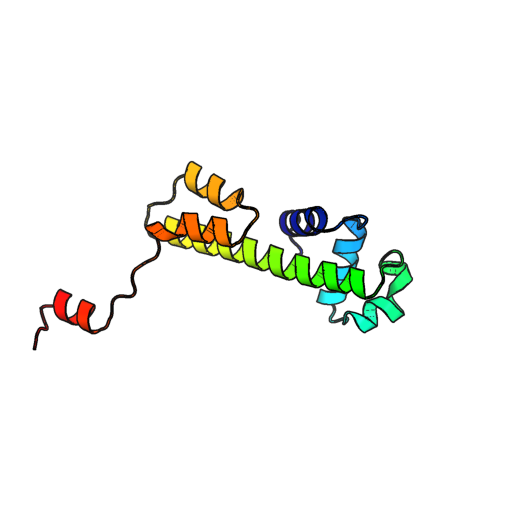94 7.208 14.260 1.00 97.50 85 THR A N 1
ATOM 661 C CA . THR A 1 85 ? -15.868 8.638 14.078 1.00 97.50 85 THR A CA 1
ATOM 662 C C . THR A 1 85 ? -15.236 9.123 12.779 1.00 97.50 85 THR A C 1
ATOM 664 O O . THR A 1 85 ? -14.213 8.584 12.358 1.00 97.50 85 THR A O 1
ATOM 667 N N . ALA A 1 86 ? -15.780 10.188 12.181 1.00 97.31 86 ALA A N 1
ATOM 668 C CA . ALA A 1 86 ? -15.223 10.772 10.955 1.00 97.31 86 ALA A CA 1
ATOM 669 C C . ALA A 1 86 ? -13.742 11.170 11.111 1.00 97.31 86 ALA A C 1
ATOM 671 O O . ALA A 1 86 ? -12.936 10.969 10.209 1.00 97.31 86 ALA A O 1
ATOM 672 N N . LYS A 1 87 ? -13.357 11.677 12.292 1.00 96.88 87 LYS A N 1
ATOM 673 C CA . LYS A 1 87 ? -11.960 12.005 12.610 1.00 96.88 87 LYS A CA 1
ATOM 674 C C . LYS A 1 87 ? -11.068 10.761 12.607 1.00 96.88 87 LYS A C 1
ATOM 676 O O . LYS A 1 87 ? -9.961 10.809 12.083 1.00 96.88 87 LYS A O 1
ATOM 681 N N . LEU A 1 88 ? -11.539 9.665 13.199 1.00 96.44 88 LEU A N 1
ATOM 682 C CA . LEU A 1 88 ? -10.791 8.412 13.281 1.00 96.44 88 LEU A CA 1
ATOM 683 C C . LEU A 1 88 ? -10.644 7.758 11.904 1.00 96.44 88 LEU A C 1
ATOM 685 O O . LEU A 1 88 ? -9.557 7.315 11.550 1.00 96.44 88 LEU A O 1
ATOM 689 N N . GLU A 1 89 ? -11.712 7.761 11.109 1.00 97.56 89 GLU A N 1
ATOM 690 C CA . GLU A 1 89 ? -11.676 7.299 9.723 1.00 97.56 89 GLU A CA 1
ATOM 691 C C . GLU A 1 89 ? -10.650 8.089 8.903 1.00 97.56 89 GLU A C 1
ATOM 693 O O . GLU A 1 89 ? -9.787 7.493 8.265 1.00 97.56 89 GLU A O 1
ATOM 698 N N . GLN A 1 90 ? -10.669 9.423 8.992 1.00 97.38 90 GLN A N 1
ATOM 699 C CA . GLN A 1 90 ? -9.682 10.276 8.324 1.00 97.38 90 GLN A CA 1
ATOM 700 C C . GLN A 1 90 ? -8.248 9.985 8.777 1.00 97.38 90 GLN A C 1
ATOM 702 O O . GLN A 1 90 ? -7.348 9.944 7.941 1.00 97.38 90 GLN A O 1
ATOM 707 N N . GLN A 1 91 ? -8.020 9.757 10.075 1.00 97.00 91 GLN A N 1
ATOM 708 C CA . GLN A 1 91 ? -6.696 9.400 10.592 1.00 97.00 91 GLN A CA 1
ATOM 709 C C . GLN A 1 91 ? -6.187 8.083 9.999 1.00 97.00 91 GLN A C 1
ATOM 711 O O . GLN A 1 91 ? -5.039 8.027 9.565 1.00 97.00 91 GLN A O 1
ATOM 716 N N . ILE A 1 92 ? -7.040 7.055 9.932 1.00 97.12 92 ILE A N 1
ATOM 717 C CA . ILE A 1 92 ? -6.689 5.755 9.344 1.00 97.12 92 ILE A CA 1
ATOM 718 C C . ILE A 1 92 ? -6.430 5.899 7.839 1.00 97.12 92 ILE A C 1
ATOM 720 O O . ILE A 1 92 ? -5.447 5.369 7.323 1.00 97.12 92 ILE A O 1
ATOM 724 N N . GLN A 1 93 ? -7.278 6.645 7.126 1.00 95.69 93 GLN A N 1
ATOM 725 C CA . GLN A 1 93 ? -7.123 6.883 5.689 1.00 95.69 93 GLN A CA 1
ATOM 726 C C . GLN A 1 93 ? -5.833 7.647 5.365 1.00 95.69 93 GLN A C 1
ATOM 728 O O . GLN A 1 93 ? -5.151 7.317 4.393 1.00 95.69 93 GLN A O 1
ATOM 733 N N . ALA A 1 94 ? -5.447 8.608 6.206 1.00 94.88 94 ALA A N 1
ATOM 734 C CA . ALA A 1 94 ? -4.232 9.401 6.037 1.00 94.88 94 ALA A CA 1
ATOM 735 C C . ALA A 1 94 ? -2.933 8.654 6.402 1.00 94.88 94 ALA A C 1
ATOM 737 O O . ALA A 1 94 ? -1.852 9.120 6.043 1.00 94.88 94 ALA A O 1
ATOM 738 N N . SER A 1 95 ? -2.999 7.512 7.097 1.00 95.19 95 SER A N 1
ATOM 739 C CA . SER A 1 95 ? -1.803 6.747 7.471 1.00 95.19 95 SER A CA 1
ATOM 740 C C . SER A 1 95 ? -1.013 6.296 6.239 1.00 95.19 95 SER A C 1
ATOM 742 O O . SER A 1 95 ? -1.569 5.734 5.298 1.00 95.19 95 SER A O 1
ATOM 744 N N . THR A 1 96 ? 0.303 6.487 6.245 1.00 92.19 96 THR A N 1
ATOM 745 C CA . THR A 1 96 ? 1.182 6.070 5.135 1.00 92.19 96 THR A CA 1
ATOM 746 C C . THR A 1 96 ? 1.963 4.799 5.450 1.00 92.19 96 THR A C 1
ATOM 748 O O . THR A 1 96 ? 2.594 4.224 4.564 1.00 92.19 96 THR A O 1
ATOM 751 N N . LYS A 1 97 ? 1.904 4.323 6.700 1.00 93.06 97 LYS A N 1
ATOM 752 C CA . LYS A 1 97 ? 2.582 3.111 7.160 1.00 93.06 97 LYS A CA 1
ATOM 753 C C . LYS A 1 97 ? 1.602 2.170 7.840 1.00 93.06 97 LYS A C 1
ATOM 755 O O . LYS A 1 97 ? 0.666 2.595 8.511 1.00 93.06 97 LYS A O 1
ATOM 760 N N . LEU A 1 98 ? 1.869 0.872 7.703 1.00 95.06 98 LEU A N 1
ATOM 761 C CA . LEU A 1 98 ? 1.049 -0.179 8.308 1.00 95.06 98 LEU A CA 1
ATOM 762 C C . LEU A 1 98 ? 1.039 -0.081 9.839 1.00 95.06 98 LEU A C 1
ATOM 764 O O . LEU A 1 98 ? 0.005 -0.282 10.463 1.00 95.06 98 LEU A O 1
ATOM 768 N N . GLN A 1 99 ? 2.182 0.267 10.432 1.00 96.06 99 GLN A N 1
ATOM 769 C CA . GLN A 1 99 ? 2.316 0.407 11.879 1.00 96.06 99 GLN A CA 1
ATOM 770 C C . GLN A 1 99 ? 1.415 1.513 12.441 1.00 96.06 99 GLN A C 1
ATOM 772 O O . GLN A 1 99 ? 0.743 1.278 13.436 1.00 96.06 99 GLN A O 1
ATOM 777 N N . ASP A 1 100 ? 1.317 2.661 11.764 1.00 96.69 100 ASP A N 1
ATOM 778 C CA . ASP A 1 100 ? 0.448 3.762 12.201 1.00 96.69 100 ASP A CA 1
ATOM 779 C C . ASP A 1 100 ? -1.023 3.308 12.267 1.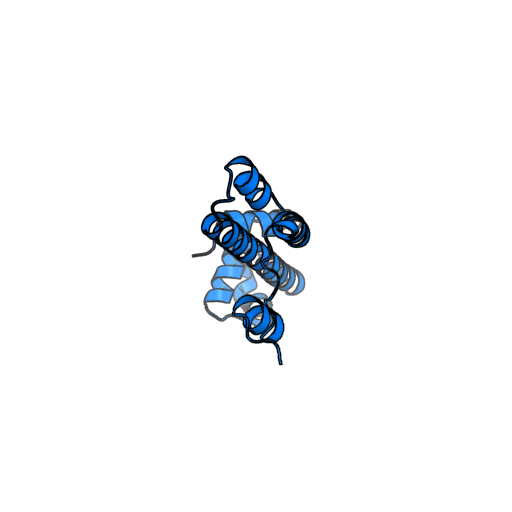00 96.69 100 ASP A C 1
ATOM 781 O O . ASP A 1 100 ? -1.754 3.651 13.195 1.00 96.69 100 ASP A O 1
ATOM 785 N N . VAL A 1 101 ? -1.450 2.475 11.309 1.00 97.81 101 VAL A N 1
ATOM 786 C CA . VAL A 1 101 ? -2.793 1.877 11.299 1.00 97.81 101 VAL A CA 1
ATOM 787 C C . VAL A 1 101 ? -2.983 0.919 12.481 1.00 97.81 101 VAL A C 1
ATOM 789 O O . VAL A 1 101 ? -4.042 0.930 13.109 1.00 97.81 101 VAL A O 1
ATOM 792 N N . GLU A 1 102 ? -1.977 0.104 12.813 1.00 97.31 102 GLU A N 1
ATOM 793 C CA . GLU A 1 102 ? -2.033 -0.789 13.981 1.00 97.31 102 GLU A CA 1
ATOM 794 C C . GLU A 1 102 ? -2.093 -0.024 15.301 1.00 97.31 102 GLU A C 1
ATOM 796 O O . GLU A 1 102 ? -2.866 -0.397 16.184 1.00 97.31 102 GLU A O 1
ATOM 801 N N . ASP A 1 103 ? -1.321 1.052 15.427 1.00 97.19 103 ASP A N 1
ATOM 802 C CA . ASP A 1 103 ? -1.284 1.880 16.630 1.00 97.19 103 ASP A CA 1
ATOM 803 C C . ASP A 1 103 ? -2.641 2.562 16.860 1.00 97.19 103 ASP A C 1
ATOM 805 O O . ASP A 1 103 ? -3.158 2.560 17.980 1.00 97.19 103 ASP A O 1
ATOM 809 N N . ILE A 1 104 ? -3.279 3.056 15.789 1.00 96.75 104 ILE A N 1
ATOM 810 C CA . ILE A 1 104 ? -4.650 3.588 15.842 1.00 96.75 104 ILE A CA 1
ATOM 811 C C . ILE A 1 104 ? -5.660 2.488 16.198 1.00 96.75 104 ILE A C 1
ATOM 813 O O . ILE A 1 104 ? -6.602 2.731 16.953 1.00 96.75 104 ILE A O 1
ATOM 817 N N . TYR A 1 105 ? -5.488 1.276 15.665 1.00 96.69 105 TYR A N 1
ATOM 818 C CA . TYR A 1 1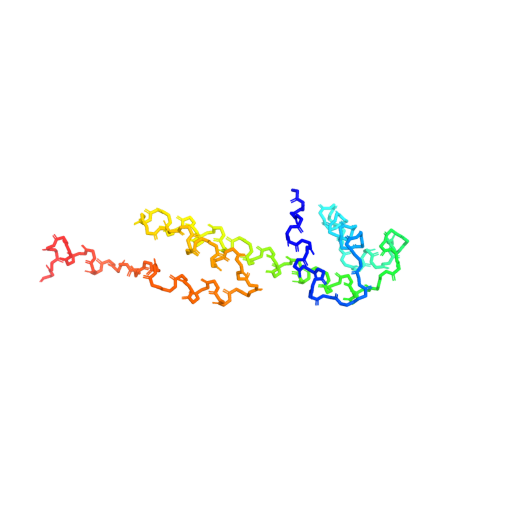05 ? -6.407 0.162 15.902 1.00 96.69 105 TYR A CA 1
ATOM 819 C C . TYR A 1 105 ? -6.288 -0.446 17.307 1.00 96.69 105 TYR A C 1
ATOM 821 O O . TYR A 1 105 ? -7.244 -1.052 17.797 1.00 96.69 105 TYR A O 1
ATOM 829 N N . LEU A 1 106 ? -5.139 -0.296 17.968 1.00 95.50 106 LEU A N 1
ATOM 830 C CA . LEU A 1 106 ? -4.807 -0.968 19.225 1.00 95.50 106 LEU A CA 1
ATOM 831 C C . LEU A 1 106 ? -5.909 -0.887 20.308 1.00 95.50 106 LEU A C 1
ATOM 833 O O . LEU A 1 106 ? -6.213 -1.935 20.888 1.00 95.50 106 LEU A O 1
ATOM 837 N N . PRO A 1 107 ? -6.566 0.266 20.563 1.00 94.12 107 PRO A N 1
ATOM 838 C CA . PRO A 1 107 ? -7.628 0.373 21.571 1.00 94.12 107 PRO A CA 1
ATOM 839 C C . PRO A 1 107 ? -8.910 -0.402 21.226 1.00 94.12 107 PRO A C 1
ATOM 841 O O . PRO A 1 107 ? -9.674 -0.754 22.121 1.00 94.12 107 PRO A O 1
ATOM 844 N N . TYR A 1 108 ? -9.145 -0.677 19.941 1.00 94.00 108 TYR A N 1
ATOM 845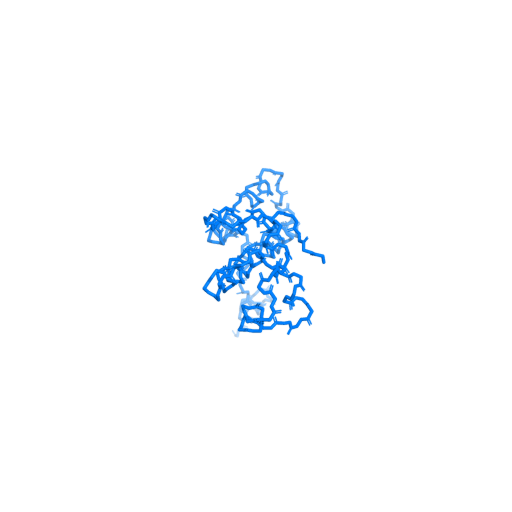 C CA . TYR A 1 108 ? -10.356 -1.325 19.415 1.00 94.00 108 TYR A CA 1
ATOM 846 C C . TYR A 1 108 ? -10.155 -2.814 19.130 1.00 94.00 108 TYR A C 1
ATOM 848 O O . TYR A 1 108 ? -11.088 -3.522 18.734 1.00 94.00 108 TYR A O 1
ATOM 856 N N . LYS A 1 109 ? -8.925 -3.308 19.292 1.00 90.38 109 LYS A N 1
ATOM 857 C CA . LYS A 1 109 ? -8.590 -4.705 19.056 1.00 90.38 109 LYS A CA 1
ATOM 858 C C . LYS A 1 109 ? -9.267 -5.570 20.113 1.00 90.38 109 LYS A C 1
ATOM 860 O O . LYS A 1 109 ? -8.901 -5.558 21.289 1.00 90.38 109 LYS A O 1
ATOM 865 N N . GLN A 1 110 ? -10.246 -6.359 19.676 1.00 81.69 110 GLN A N 1
ATOM 866 C CA . GLN A 1 110 ? -10.951 -7.302 20.537 1.00 81.69 110 GLN A CA 1
ATOM 867 C C . GLN A 1 110 ? -9.944 -8.250 21.201 1.00 81.69 110 GLN A C 1
ATOM 869 O O . GLN A 1 110 ? -9.179 -8.950 20.528 1.00 81.69 110 GLN A O 1
ATOM 874 N N . LYS A 1 111 ? -9.940 -8.292 22.538 1.00 78.69 111 LYS A N 1
ATOM 875 C CA . LYS A 1 111 ? -9.179 -9.310 23.266 1.00 78.69 111 LYS A CA 1
ATOM 876 C C . LYS A 1 111 ? -9.796 -10.664 22.931 1.00 78.69 111 LYS A C 1
ATOM 878 O O . LYS A 1 111 ? -10.995 -10.854 23.121 1.00 78.69 111 LYS A O 1
ATOM 883 N N . ARG A 1 112 ? -8.986 -11.612 22.443 1.00 71.69 112 ARG A N 1
ATOM 884 C CA . ARG A 1 112 ? -9.429 -13.001 22.256 1.00 71.69 112 ARG A CA 1
ATOM 885 C C . ARG A 1 112 ? -9.993 -13.504 23.584 1.00 71.69 112 ARG A C 1
ATOM 887 O O . ARG A 1 112 ? -9.231 -13.731 24.521 1.00 71.69 112 ARG A O 1
ATOM 894 N N . GLN A 1 113 ? -11.309 -13.683 23.664 1.00 64.62 113 GLN A N 1
ATOM 895 C CA . GLN A 1 113 ? -11.898 -14.380 24.796 1.00 64.62 113 GLN A CA 1
ATOM 896 C C . GLN A 1 113 ? -11.476 -15.843 24.698 1.00 64.62 113 GLN A C 1
ATOM 898 O O . GLN A 1 113 ? -11.782 -16.538 23.728 1.00 64.62 113 GLN A O 1
ATOM 903 N N . THR A 1 114 ? -10.703 -16.305 25.674 1.00 76.31 114 THR A N 1
ATOM 904 C CA . THR A 1 114 ? -10.350 -17.721 25.764 1.00 76.31 114 THR A CA 1
ATOM 905 C C . THR A 1 114 ? -11.589 -18.523 26.165 1.00 76.31 114 THR A C 1
ATOM 907 O O . THR A 1 114 ? -12.517 -17.986 26.773 1.00 76.31 114 THR A O 1
ATOM 910 N N . LYS A 1 115 ? -11.614 -19.832 25.872 1.00 74.19 115 LYS A N 1
ATOM 911 C CA . LYS A 1 115 ? -12.707 -20.720 26.319 1.00 74.19 115 LYS A CA 1
ATOM 912 C C . LYS A 1 115 ? -12.952 -20.608 27.832 1.00 74.19 115 LYS A C 1
ATOM 914 O O . LYS A 1 115 ? -14.098 -20.643 28.257 1.00 74.19 115 LYS A O 1
ATOM 919 N N . ALA A 1 116 ? -11.892 -20.389 28.615 1.00 72.81 116 ALA A N 1
ATOM 920 C CA . ALA A 1 116 ? -11.971 -20.153 30.055 1.00 72.81 116 ALA A CA 1
ATOM 921 C C . ALA A 1 116 ? -12.693 -18.839 30.413 1.00 72.81 116 ALA A C 1
ATOM 923 O O . ALA A 1 116 ? -13.515 -18.823 31.323 1.00 72.81 116 ALA A O 1
ATOM 924 N N . MET A 1 117 ? -12.449 -17.748 29.676 1.0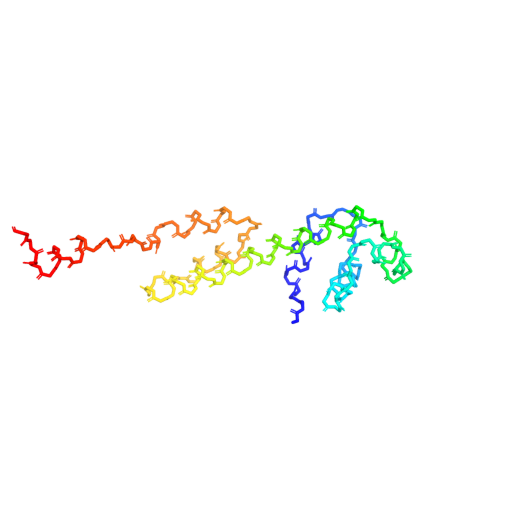0 68.25 117 MET A N 1
ATOM 925 C CA . MET A 1 117 ? -13.160 -16.477 29.884 1.00 68.25 117 MET A CA 1
ATOM 926 C C . MET A 1 117 ? -14.649 -16.587 29.537 1.00 68.25 117 MET A C 1
ATOM 928 O O . MET A 1 117 ? -15.477 -16.010 30.236 1.00 68.25 117 MET A O 1
ATOM 932 N N . VAL A 1 118 ? -14.984 -17.352 28.490 1.00 72.19 118 VAL A N 1
ATOM 933 C CA . VAL A 1 118 ? -16.378 -17.611 28.088 1.00 72.19 118 VAL A CA 1
ATOM 934 C C . VAL A 1 118 ? -17.089 -18.540 29.077 1.00 72.19 118 VAL A C 1
ATOM 936 O O . VAL A 1 118 ? -18.274 -18.363 29.336 1.00 72.19 118 VAL A O 1
ATOM 939 N N . ALA A 1 119 ? -16.388 -19.522 29.649 1.00 76.44 119 ALA A N 1
ATOM 940 C CA . ALA A 1 119 ? -16.941 -20.396 30.683 1.00 76.44 119 ALA A CA 1
ATOM 941 C C . ALA A 1 119 ? -17.244 -19.606 31.967 1.00 76.44 119 ALA A C 1
ATOM 943 O O . ALA A 1 119 ? -18.373 -19.635 32.453 1.00 76.44 119 ALA A O 1
ATOM 944 N N . LYS A 1 120 ? -16.289 -18.785 32.424 1.00 66.62 120 LYS A N 1
ATOM 945 C CA . LYS A 1 120 ? -16.459 -17.916 33.595 1.00 66.62 120 LYS A CA 1
ATOM 946 C C . LYS A 1 120 ? -17.612 -16.920 33.429 1.00 66.62 120 LYS A C 1
ATOM 948 O O . LYS A 1 120 ? -18.415 -16.754 34.339 1.00 66.62 120 LYS A O 1
ATOM 953 N N . SER A 1 121 ? -17.751 -16.292 32.257 1.00 69.19 121 SER A N 1
ATOM 954 C CA . SER A 1 121 ? -18.860 -15.359 31.993 1.00 69.19 121 SER A CA 1
ATOM 955 C C . SER A 1 121 ? -20.232 -16.036 31.898 1.00 69.19 121 SER A C 1
ATOM 957 O O . SER A 1 121 ? -21.251 -15.365 32.043 1.00 69.19 121 SER A O 1
ATOM 959 N N . ARG A 1 122 ? -20.272 -17.358 31.693 1.00 80.50 122 ARG A N 1
ATOM 960 C CA . ARG A 1 122 ? -21.488 -18.186 31.719 1.00 80.50 122 ARG A CA 1
ATOM 961 C C . ARG A 1 122 ? -21.749 -18.838 33.082 1.00 80.50 122 ARG A C 1
ATOM 963 O O . ARG A 1 122 ? -22.630 -19.685 33.169 1.00 80.50 122 ARG A O 1
ATOM 970 N N . GLY A 1 123 ? -20.991 -18.476 34.122 1.00 69.38 123 GLY A N 1
ATOM 971 C CA . GLY A 1 123 ? -21.109 -19.083 35.453 1.00 69.38 123 GLY A CA 1
ATOM 972 C C . GLY A 1 123 ? -20.659 -20.547 35.506 1.00 69.38 123 GLY A C 1
ATOM 973 O O . GLY A 1 123 ? -20.983 -21.252 36.453 1.00 69.38 123 GLY A O 1
ATOM 974 N N . LEU A 1 124 ? -19.933 -21.011 34.485 1.00 65.06 124 LEU A N 1
ATOM 975 C CA . LEU A 1 124 ? -19.330 -22.338 34.423 1.00 65.06 124 LEU A CA 1
ATOM 976 C C . LEU A 1 124 ? -17.905 -22.231 34.978 1.00 65.06 124 LEU A C 1
ATOM 978 O O . LEU A 1 124 ? -16.928 -22.215 34.226 1.00 65.06 124 LEU A O 1
ATOM 982 N N . GLU A 1 125 ? -17.800 -22.066 36.292 1.00 65.38 125 GLU A N 1
ATOM 983 C CA . GLU A 1 125 ? -16.555 -22.316 37.024 1.00 65.38 125 GLU A CA 1
ATOM 984 C C . GLU A 1 125 ? -16.503 -23.808 37.415 1.00 65.38 125 GLU A C 1
ATOM 986 O O . GLU A 1 125 ? -17.566 -24.412 37.583 1.00 65.38 125 GLU A O 1
ATOM 991 N N . PRO A 1 126 ? -15.313 -24.439 37.462 1.00 64.75 126 PRO A N 1
ATOM 992 C CA . PRO A 1 126 ? -15.171 -25.809 37.954 1.00 64.75 126 PRO A CA 1
ATOM 993 C C . PRO A 1 126 ? -15.505 -25.937 39.445 1.00 64.75 126 PRO A C 1
ATOM 995 O O . PRO A 1 126 ? -15.290 -24.953 40.189 1.00 64.75 126 PRO A O 1
#

pLDDT: mean 92.37, std 9.08, range [64.62, 98.19]

Secondary structure (DSSP, 8-state):
---HHHHHHHHHHSSS--HHHHHHHHHHHHTT--HHHHHHH-TTTTTS--HHHHHHHHHHHHHHHHHHHHHHHHHHHHHHTT---HHHHHHHHH--SHHHHHHHHGGG------HHHHHHHTT---

Foldseek 3Di:
DQDPQLLVLLPVVDPPADSQLLVQLVVCVVVVQDLVRCQPPVCVSNVNDHSVRSVSSVVSSVQSVVLVVLLVVLQVLCVVVVNDDPVLNVQSVPDSHNVSNCVSSVVSDDDPCDPVNVCVVVVNDD

Radius of gyration: 20.72 Å; chains: 1; bounding box: 37×38×63 Å

Sequence (126 aa):
MIEEQTVQLVQQSLTGITDRQINTVLHLMQEGNTVPFIARYRKEMTGSLDEVQIQAIEEAYKRATALQDRKAAVIKSIAEQGALTAKLEQQIQASTKLQDVEDIYLPYKQKRQTKAMVAKSRGLEP